Protein AF-X1N148-F1 (afdb_monomer)

Nearest PDB structures (foldseek):
  6jzb-assembly1_A  TM=9.300E-01  e=2.501E-12  Streptococcus pneumoniae
  4j80-assembly2_D  TM=9.176E-01  e=1.319E-10  Thermus thermophilus HB8
  3i38-assembly7_G  TM=8.680E-01  e=5.390E-10  Klebsiella pneumoniae subsp. pneumoniae MGH 78578
  3lz8-assembly1_A  TM=8.335E-01  e=1.022E-09  Klebsiella pneumoniae subsp. pneumoniae MGH 78578
  2q2g-assembly1_B  TM=7.632E-01  e=6.532E-08  Cryptosporidium parvum Iowa II

Sequence (122 aa):
TPHELFTRDNDNILYKLPINFAQAALGAEVEVPTLDGKTKLKLPAGSQTGTVIQLKGKGIPHLHRSGRGDQLVTLFVVTPEALTEKQRQLLQELANSLGPANAPSPKKWKGLLDRFRNVYGA

Radius of gyration: 17.46 Å; Cα contacts (8 Å, |Δi|>4): 178; chains: 1; bounding box: 46×30×48 Å

Solvent-accessible surface area (backbone atoms only — not comparable to full-atom values): 7254 Å² total; per-residue (Å²): 130,90,50,97,72,47,45,81,52,90,41,27,30,39,34,76,44,79,39,45,62,65,42,25,52,68,23,42,79,44,82,42,84,48,89,92,46,74,46,83,44,80,45,57,59,64,49,52,67,71,42,71,46,79,41,81,6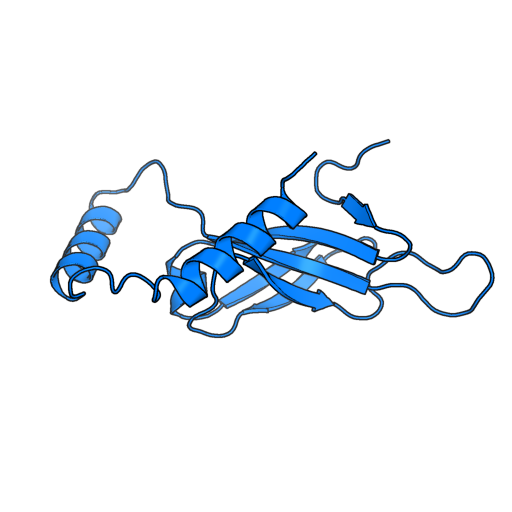3,46,27,38,70,46,94,89,51,89,64,42,28,31,23,39,36,29,34,36,69,51,79,77,93,73,73,54,73,71,56,47,53,54,52,49,54,48,54,71,71,46,73,80,82,78,71,65,54,73,70,58,42,50,63,48,52,56,51,50,46,70,76,71,53,131

Mean predicted aligned error: 7.48 Å

Foldseek 3Di:
DDDPAWDDDPLEIEGEDEDEPCCQACWDWDWDAAPVGIDIDTHDHNHDAQDWDKAAQRGHADPPDDGTGIYIYGYHYDDDPDDDPVRVVVVVVVVVVDDPPPPDPPVVVVVVVVSVCVVPPD

pLDDT: mean 87.69, std 13.31, range [44.16, 98.06]

InterPro domains:
  IPR002939 Chaperone DnaJ, C-terminal [PF01556] (2-80)
  IPR008971 HSP40/DnaJ peptide-binding [SSF49493] (6-91)

Secondary structure (DSSP, 8-state):
---SSEEEETTEEEEEEEE-HHHHHH-EEEEEEETTEEEEEEEPTTPPTT-EEEETT-SPBPSSSSSB--EEEEEEEPPPS---HHHHHHHHHHHHHS-S--PPPHHHHHHHHHHHHHHH--

Organism: NCBI:txid412755

Structure (mmCIF, N/CA/C/O backbone):
data_AF-X1N148-F1
#
_entry.id   AF-X1N148-F1
#
loop_
_atom_site.group_PDB
_atom_site.id
_atom_site.type_symbol
_atom_site.label_atom_id
_atom_site.label_alt_id
_atom_site.label_comp_id
_atom_site.label_asym_id
_atom_site.label_entity_id
_atom_site.label_seq_id
_atom_site.pdbx_PDB_ins_code
_atom_site.Cartn_x
_atom_site.Cartn_y
_atom_site.Cartn_z
_atom_site.occupancy
_atom_site.B_iso_or_equiv
_atom_site.auth_seq_id
_atom_site.auth_comp_id
_atom_site.auth_asym_id
_atom_site.auth_atom_id
_atom_site.pdbx_PDB_model_num
ATOM 1 N N . THR A 1 1 ? 24.008 -10.515 -2.578 1.00 49.25 1 THR A N 1
ATOM 2 C CA . THR A 1 1 ? 23.496 -10.613 -1.195 1.00 49.25 1 THR A CA 1
ATOM 3 C C . THR A 1 1 ? 22.000 -10.363 -1.212 1.00 49.25 1 THR A C 1
ATOM 5 O O . THR A 1 1 ? 21.568 -9.550 -2.026 1.00 49.25 1 THR A O 1
ATOM 8 N N . PRO A 1 2 ? 21.197 -11.085 -0.412 1.00 59.88 2 PRO A N 1
ATOM 9 C CA . PRO A 1 2 ? 19.769 -10.801 -0.274 1.00 59.88 2 PRO A CA 1
ATOM 10 C C . PRO A 1 2 ? 19.580 -9.355 0.195 1.00 59.88 2 PRO A C 1
ATOM 12 O O . PRO A 1 2 ? 20.305 -8.905 1.079 1.00 59.88 2 PRO A O 1
ATOM 15 N N . HIS A 1 3 ? 18.655 -8.624 -0.420 1.00 72.31 3 HIS A N 1
ATOM 16 C CA . HIS A 1 3 ? 18.309 -7.272 0.008 1.00 72.31 3 HIS A CA 1
ATOM 17 C C . HIS A 1 3 ? 17.123 -7.352 0.974 1.00 72.31 3 HIS A C 1
ATOM 19 O O . HIS A 1 3 ? 16.147 -8.033 0.675 1.00 72.31 3 HIS A O 1
ATOM 25 N N . GLU A 1 4 ? 17.173 -6.644 2.104 1.00 79.44 4 GLU A N 1
ATOM 26 C CA . GLU A 1 4 ? 16.148 -6.747 3.161 1.00 79.44 4 GLU A CA 1
ATOM 27 C C . GLU A 1 4 ? 14.739 -6.364 2.681 1.00 79.44 4 GLU A C 1
ATOM 29 O O . GLU A 1 4 ? 13.746 -6.934 3.122 1.00 79.44 4 GLU A O 1
ATOM 34 N N . LEU A 1 5 ? 14.653 -5.415 1.745 1.00 83.19 5 LEU A N 1
ATOM 35 C CA . LEU A 1 5 ? 13.377 -4.904 1.230 1.00 83.19 5 LEU A CA 1
ATOM 36 C C . LEU A 1 5 ? 12.927 -5.532 -0.095 1.00 83.19 5 LEU A C 1
ATOM 38 O O . LEU A 1 5 ? 11.745 -5.462 -0.419 1.00 83.19 5 LEU A O 1
ATOM 42 N N . PHE A 1 6 ? 13.842 -6.094 -0.889 1.00 90.75 6 PHE A N 1
ATOM 43 C CA . PHE A 1 6 ? 13.575 -6.419 -2.293 1.00 90.75 6 PHE A CA 1
ATOM 44 C C . PHE A 1 6 ? 13.909 -7.870 -2.599 1.00 90.75 6 PHE A C 1
ATOM 46 O O . PHE A 1 6 ? 15.002 -8.346 -2.296 1.00 90.75 6 PHE A O 1
ATOM 53 N N . THR A 1 7 ? 13.000 -8.545 -3.294 1.00 92.38 7 THR A N 1
ATOM 54 C CA . THR A 1 7 ? 13.262 -9.864 -3.875 1.00 92.38 7 THR A CA 1
ATOM 55 C C . THR A 1 7 ? 13.370 -9.721 -5.384 1.00 92.38 7 THR A C 1
ATOM 57 O O . THR A 1 7 ? 12.491 -9.144 -6.016 1.00 92.38 7 THR A O 1
ATOM 60 N N . ARG A 1 8 ? 14.453 -10.222 -5.977 1.00 92.38 8 ARG A N 1
ATOM 61 C CA . ARG A 1 8 ? 14.604 -10.253 -7.434 1.00 92.38 8 ARG A CA 1
ATOM 62 C C . ARG A 1 8 ? 13.845 -11.450 -8.003 1.00 92.38 8 ARG A C 1
ATOM 64 O O . ARG A 1 8 ? 14.070 -12.568 -7.552 1.00 92.38 8 ARG A O 1
ATOM 71 N N . ASP A 1 9 ? 13.033 -11.210 -9.024 1.00 91.62 9 ASP A N 1
ATOM 72 C CA . ASP A 1 9 ? 12.415 -12.238 -9.863 1.00 91.62 9 ASP A CA 1
ATOM 73 C C . ASP A 1 9 ? 12.723 -11.920 -11.331 1.00 91.62 9 ASP A C 1
ATOM 75 O O . ASP A 1 9 ? 12.132 -11.019 -11.922 1.00 91.62 9 ASP A O 1
ATOM 79 N N . ASN A 1 10 ? 13.691 -12.633 -11.912 1.00 91.69 10 ASN A N 1
ATOM 80 C CA . ASN A 1 10 ? 14.237 -12.342 -13.240 1.00 91.69 10 ASN A CA 1
ATOM 81 C C . ASN A 1 10 ? 14.700 -10.877 -13.358 1.00 91.69 10 ASN A C 1
ATOM 83 O O . ASN A 1 10 ? 15.631 -10.468 -12.658 1.00 91.69 10 ASN A O 1
ATOM 87 N N . ASP A 1 11 ? 14.065 -10.090 -14.224 1.00 93.38 11 ASP A N 1
ATOM 88 C CA . ASP A 1 11 ? 14.335 -8.659 -14.388 1.00 93.38 11 ASP A CA 1
ATOM 89 C C . ASP A 1 11 ? 13.392 -7.785 -13.544 1.00 93.38 11 ASP A C 1
ATOM 91 O O . ASP A 1 11 ? 13.561 -6.567 -13.473 1.00 93.38 11 ASP A O 1
ATOM 95 N N . ASN A 1 12 ? 12.428 -8.396 -12.853 1.00 94.88 12 ASN A N 1
ATOM 96 C CA . ASN A 1 12 ? 11.504 -7.717 -11.961 1.00 94.88 12 ASN A CA 1
ATOM 97 C C . ASN A 1 12 ? 12.025 -7.663 -10.519 1.00 94.88 12 ASN A C 1
ATOM 99 O O . ASN A 1 12 ? 12.816 -8.492 -10.061 1.00 94.88 12 ASN A O 1
ATOM 103 N N . ILE A 1 13 ? 11.522 -6.678 -9.781 1.00 95.19 13 ILE A N 1
ATOM 104 C CA . ILE A 1 13 ? 11.731 -6.521 -8.343 1.00 95.19 13 ILE A CA 1
ATOM 105 C C . ILE A 1 13 ? 10.397 -6.670 -7.629 1.00 95.19 13 ILE A C 1
ATOM 107 O O . ILE A 1 13 ? 9.445 -5.958 -7.919 1.00 95.19 13 ILE A O 1
ATOM 111 N N . LEU A 1 14 ? 10.328 -7.564 -6.656 1.00 95.62 14 LEU A N 1
ATOM 112 C CA . LEU A 1 14 ? 9.177 -7.731 -5.786 1.00 95.62 14 LEU A CA 1
ATOM 113 C C . LEU A 1 14 ? 9.398 -6.920 -4.510 1.00 95.62 14 LEU A C 1
ATOM 115 O O . LEU A 1 14 ? 10.459 -6.998 -3.884 1.00 95.62 14 LEU A O 1
ATOM 119 N N . TYR A 1 15 ? 8.382 -6.158 -4.119 1.00 95.38 15 TYR A N 1
ATOM 120 C CA . TYR A 1 15 ? 8.375 -5.366 -2.895 1.00 95.38 15 TYR A CA 1
ATOM 121 C C . TYR A 1 15 ? 7.053 -5.564 -2.153 1.00 95.38 15 TYR A C 1
ATOM 123 O O . TYR A 1 15 ? 5.981 -5.448 -2.748 1.00 95.38 15 TYR A O 1
ATOM 131 N N . LYS A 1 16 ? 7.114 -5.853 -0.851 1.00 95.25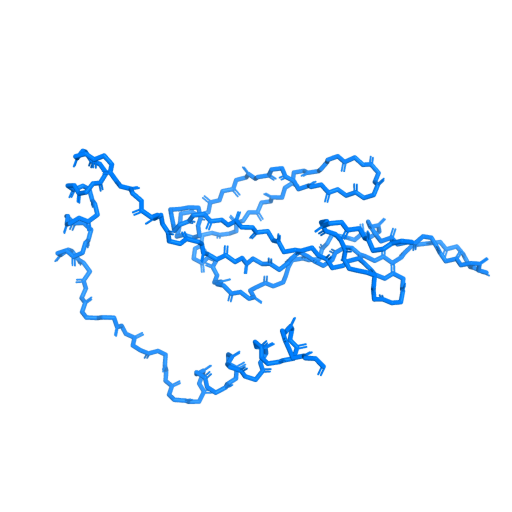 16 LYS A N 1
ATOM 132 C CA . LYS A 1 16 ? 5.929 -5.951 0.013 1.00 95.25 16 LYS A CA 1
ATOM 133 C C . LYS A 1 16 ? 5.734 -4.609 0.717 1.00 95.25 16 LYS A C 1
ATOM 135 O O . LYS A 1 16 ? 6.583 -4.205 1.505 1.00 95.25 16 LYS A O 1
ATOM 140 N N . LEU A 1 17 ? 4.631 -3.925 0.421 1.00 96.25 17 LEU A N 1
ATOM 141 C CA . LEU A 1 17 ? 4.299 -2.624 0.996 1.00 96.25 17 LEU A CA 1
ATOM 142 C C . LEU A 1 17 ? 3.316 -2.805 2.164 1.00 96.25 17 LEU A C 1
ATOM 144 O O . LEU A 1 17 ? 2.140 -3.099 1.915 1.00 96.25 17 LEU A O 1
ATOM 148 N N . PRO A 1 18 ? 3.762 -2.632 3.423 1.00 95.81 18 PRO A N 1
ATOM 149 C CA . PRO A 1 18 ? 2.858 -2.618 4.561 1.00 95.81 18 PRO A CA 1
ATOM 150 C C . PRO A 1 18 ? 2.004 -1.346 4.537 1.00 95.81 18 PRO A C 1
ATOM 152 O O . PRO A 1 18 ? 2.524 -0.238 4.412 1.00 95.81 18 PRO A O 1
ATOM 155 N N . ILE A 1 19 ? 0.691 -1.507 4.675 1.00 96.81 19 ILE A N 1
ATOM 156 C CA . ILE A 1 19 ? -0.274 -0.408 4.778 1.00 96.81 19 ILE A CA 1
ATOM 157 C C . ILE A 1 19 ? -1.195 -0.642 5.971 1.00 96.81 19 ILE A C 1
ATOM 159 O O . ILE A 1 19 ? -1.460 -1.782 6.350 1.00 96.81 19 ILE A O 1
ATOM 163 N N . ASN A 1 20 ? -1.704 0.426 6.577 1.00 96.38 20 ASN 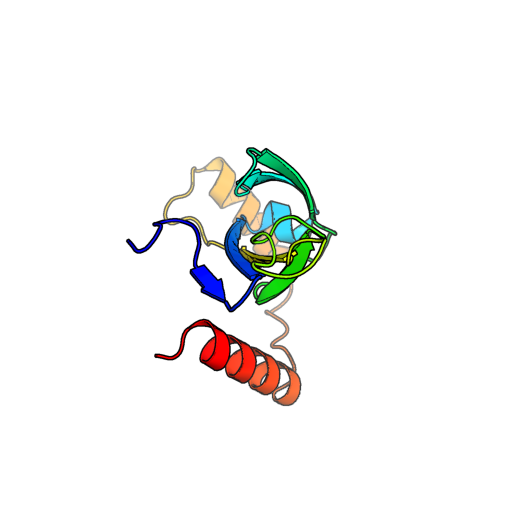A N 1
ATOM 164 C CA . ASN A 1 20 ? -2.713 0.295 7.626 1.00 96.38 20 ASN A CA 1
ATOM 165 C C . ASN A 1 20 ? -4.127 0.160 7.028 1.00 96.38 20 ASN A C 1
ATOM 167 O O . ASN A 1 20 ? -4.364 0.450 5.852 1.00 96.38 20 ASN A O 1
ATOM 171 N N . PHE A 1 21 ? -5.083 -0.274 7.854 1.00 95.12 21 PHE A N 1
ATOM 172 C CA . PHE A 1 21 ? -6.468 -0.481 7.422 1.00 95.12 21 PHE A CA 1
ATOM 173 C C . PHE A 1 21 ? -7.122 0.792 6.862 1.00 95.12 21 PHE A C 1
ATOM 175 O O . PHE A 1 21 ? -7.845 0.719 5.872 1.00 95.12 21 PHE A O 1
ATOM 182 N N . ALA A 1 22 ? -6.835 1.963 7.439 1.00 95.88 22 ALA A N 1
ATOM 183 C CA . ALA A 1 22 ? -7.402 3.223 6.967 1.00 95.88 22 ALA A CA 1
ATOM 184 C C . ALA A 1 22 ? -6.909 3.578 5.554 1.00 95.88 22 ALA A C 1
ATOM 186 O O . ALA A 1 22 ? -7.717 3.947 4.708 1.00 95.88 22 ALA A O 1
ATOM 187 N N . GLN A 1 23 ? -5.617 3.394 5.266 1.00 97.12 23 GLN A N 1
ATOM 188 C CA . GLN A 1 23 ? -5.051 3.582 3.924 1.00 97.12 23 GLN A CA 1
ATOM 189 C C . GLN A 1 23 ? -5.673 2.620 2.908 1.00 97.12 23 GLN A C 1
ATOM 191 O O . GLN A 1 23 ? -5.975 3.016 1.785 1.00 97.12 23 GLN A O 1
ATOM 196 N N . ALA A 1 24 ? -5.884 1.361 3.297 1.00 96.25 24 ALA A N 1
ATOM 197 C CA . ALA A 1 24 ? -6.518 0.367 2.439 1.00 96.25 24 ALA A CA 1
ATOM 198 C C . ALA A 1 24 ? -7.988 0.717 2.142 1.00 96.25 24 ALA A C 1
ATOM 200 O O . ALA A 1 24 ? -8.424 0.661 0.993 1.00 96.25 24 ALA A O 1
ATOM 201 N N . ALA A 1 25 ? -8.745 1.114 3.168 1.00 95.69 25 ALA A N 1
ATOM 202 C CA . ALA A 1 25 ? -10.167 1.421 3.059 1.00 95.69 25 ALA A CA 1
ATOM 203 C C . ALA A 1 25 ? -10.430 2.739 2.315 1.00 95.69 25 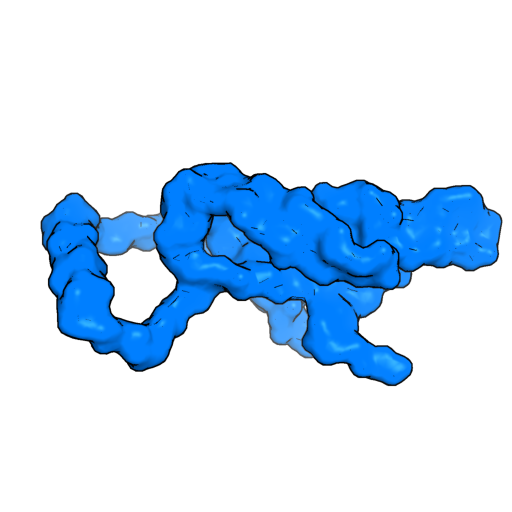ALA A C 1
ATOM 205 O O . ALA A 1 25 ? -11.256 2.771 1.406 1.00 95.69 25 ALA A O 1
ATOM 206 N N . LEU A 1 26 ? -9.710 3.806 2.667 1.00 96.88 26 LEU A N 1
ATOM 207 C CA . LEU A 1 26 ? -9.956 5.168 2.181 1.00 96.88 26 LEU A CA 1
ATOM 208 C C . LEU A 1 26 ? -9.126 5.533 0.942 1.00 96.88 26 LEU A C 1
ATOM 210 O O . LEU A 1 26 ? -9.408 6.533 0.286 1.00 96.88 26 LEU A O 1
ATOM 214 N N . GLY A 1 27 ? -8.119 4.725 0.610 1.00 97.12 27 GLY A N 1
ATOM 215 C CA . GLY A 1 27 ? -7.084 5.097 -0.345 1.00 97.12 27 GLY A CA 1
ATOM 216 C C . GLY A 1 27 ? -6.033 6.000 0.301 1.00 97.12 27 GLY A C 1
ATOM 217 O O . GLY A 1 27 ? -6.227 6.569 1.377 1.00 97.12 27 GLY A O 1
ATOM 218 N N . ALA A 1 28 ? -4.876 6.102 -0.344 1.00 97.44 28 ALA A N 1
ATOM 219 C CA . ALA A 1 28 ? -3.760 6.901 0.149 1.00 97.44 28 ALA A CA 1
ATOM 220 C C . ALA A 1 28 ? -2.764 7.208 -0.970 1.00 97.44 28 ALA A C 1
ATOM 222 O O . ALA A 1 28 ? -2.714 6.516 -1.983 1.00 97.44 28 ALA A O 1
ATOM 223 N N . GLU A 1 29 ? -1.918 8.209 -0.759 1.00 97.62 29 GLU A N 1
ATOM 224 C CA . GLU A 1 29 ? -0.692 8.393 -1.532 1.00 97.62 29 GLU A CA 1
ATOM 225 C C . GLU A 1 29 ? 0.494 8.111 -0.609 1.00 97.62 29 GLU A C 1
ATOM 227 O O . GLU A 1 29 ? 0.607 8.705 0.463 1.00 97.62 29 GLU A O 1
ATOM 232 N N . VAL A 1 30 ? 1.339 7.154 -0.990 1.00 96.31 30 VAL A N 1
ATOM 233 C CA . VAL A 1 30 ? 2.451 6.661 -0.165 1.00 96.31 30 VAL A CA 1
ATOM 234 C C . VAL A 1 30 ? 3.751 6.666 -0.957 1.00 96.31 30 VAL A C 1
ATOM 236 O O . VAL A 1 30 ? 3.747 6.502 -2.176 1.00 96.31 30 VAL A O 1
ATOM 239 N N . GLU A 1 31 ? 4.878 6.854 -0.276 1.00 96.44 31 GLU A N 1
ATOM 240 C CA . GLU A 1 31 ? 6.194 6.713 -0.898 1.00 96.44 31 GLU A CA 1
ATOM 241 C C . GLU A 1 31 ? 6.651 5.256 -0.873 1.00 96.44 31 GLU A C 1
ATOM 243 O O . GLU A 1 31 ? 6.614 4.595 0.163 1.00 96.44 31 GLU A O 1
ATOM 248 N N . VAL A 1 32 ? 7.124 4.774 -2.019 1.00 96.00 32 VAL A N 1
ATOM 249 C CA . VAL A 1 32 ? 7.621 3.413 -2.206 1.00 96.00 32 VAL A CA 1
ATOM 250 C C . VAL A 1 32 ? 9.099 3.466 -2.591 1.00 96.00 32 VAL A C 1
ATOM 252 O O . VAL A 1 32 ? 9.459 4.213 -3.509 1.00 96.00 32 VAL A O 1
ATOM 255 N N . PRO A 1 33 ? 9.975 2.699 -1.916 1.00 95.62 33 PRO A N 1
ATOM 256 C CA . PRO A 1 33 ? 11.370 2.588 -2.310 1.00 95.62 33 PRO A CA 1
ATOM 257 C C . PRO A 1 33 ? 11.486 1.786 -3.610 1.00 95.62 33 PRO A C 1
ATOM 259 O O . PRO A 1 33 ? 10.798 0.788 -3.811 1.00 95.62 33 PRO A O 1
ATOM 262 N N . THR A 1 34 ? 12.389 2.212 -4.478 1.00 94.62 34 THR A N 1
ATOM 263 C CA . THR A 1 34 ? 12.761 1.569 -5.742 1.00 94.62 34 THR A CA 1
ATOM 264 C C . THR A 1 34 ? 14.283 1.481 -5.821 1.00 94.62 34 THR A C 1
ATOM 266 O O . THR A 1 34 ? 14.984 2.102 -5.018 1.00 94.62 34 THR A O 1
ATOM 269 N N . LEU A 1 35 ? 14.815 0.757 -6.808 1.00 91.94 35 LEU A N 1
ATOM 270 C CA . LEU A 1 35 ? 16.266 0.693 -7.025 1.00 91.94 35 LEU A CA 1
ATOM 271 C C . LEU A 1 35 ? 16.894 2.059 -7.357 1.00 91.94 35 LEU A C 1
ATOM 273 O O . LEU A 1 35 ? 18.074 2.260 -7.095 1.00 91.94 35 LEU A O 1
ATOM 277 N N . ASP A 1 36 ? 16.110 2.995 -7.900 1.00 90.00 36 ASP A N 1
ATOM 278 C CA . ASP A 1 36 ? 16.587 4.315 -8.331 1.00 90.00 36 ASP A CA 1
ATOM 279 C C . ASP A 1 36 ? 16.220 5.439 -7.330 1.00 90.00 36 ASP A C 1
ATOM 281 O O . ASP A 1 36 ? 16.280 6.619 -7.670 1.00 90.00 36 ASP A O 1
ATOM 285 N N . GLY A 1 37 ? 15.776 5.099 -6.113 1.00 92.88 37 GLY A N 1
ATOM 286 C CA . GLY A 1 37 ? 15.293 6.057 -5.107 1.00 92.88 37 GLY A CA 1
ATOM 287 C C . GLY A 1 37 ? 13.821 5.848 -4.756 1.00 92.88 37 GLY A C 1
ATOM 288 O O . GLY A 1 37 ? 13.312 4.737 -4.846 1.00 92.88 37 GLY A O 1
ATOM 289 N N . LYS A 1 38 ? 13.105 6.893 -4.335 1.00 95.44 38 LYS A N 1
ATOM 290 C CA . LYS A 1 38 ? 11.689 6.788 -3.938 1.00 95.44 38 LYS A CA 1
ATOM 291 C C . LYS A 1 38 ? 10.750 7.255 -5.044 1.00 95.44 38 LYS A C 1
ATOM 293 O O . LYS A 1 38 ? 11.078 8.153 -5.814 1.00 95.44 38 LYS A O 1
ATOM 298 N N . THR A 1 39 ? 9.554 6.679 -5.098 1.00 95.81 39 THR A N 1
ATOM 299 C CA . THR A 1 39 ? 8.478 7.145 -5.978 1.00 95.81 39 THR A CA 1
ATOM 300 C C . THR A 1 39 ? 7.144 7.175 -5.245 1.00 95.81 39 THR A C 1
ATOM 30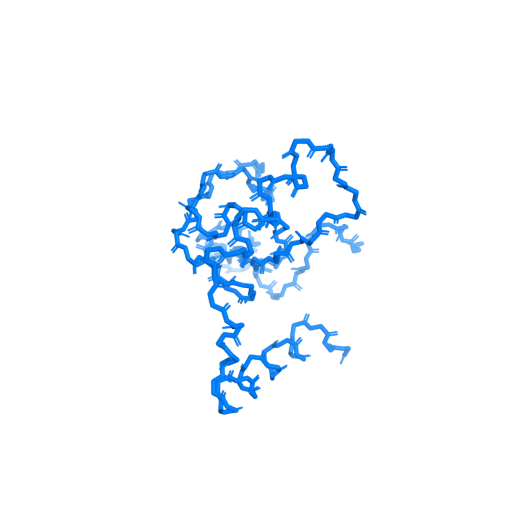2 O O . THR A 1 39 ? 6.949 6.440 -4.278 1.00 95.81 39 THR A O 1
ATOM 305 N N . LYS A 1 40 ? 6.222 8.030 -5.688 1.00 96.81 40 LYS A N 1
ATOM 306 C CA . LYS A 1 40 ? 4.880 8.107 -5.109 1.00 96.81 40 LYS A CA 1
ATOM 307 C C . LYS A 1 40 ? 3.973 7.062 -5.748 1.00 96.81 40 LYS A C 1
ATOM 309 O O . LYS A 1 40 ? 3.919 6.943 -6.971 1.00 96.81 40 LYS A O 1
ATOM 314 N N . LEU A 1 41 ? 3.236 6.338 -4.916 1.00 96.75 41 LEU A N 1
ATOM 315 C CA . LEU A 1 41 ? 2.250 5.346 -5.313 1.00 96.75 41 LEU A CA 1
ATOM 316 C C . LEU A 1 41 ? 0.875 5.754 -4.791 1.00 96.75 41 LEU A C 1
ATOM 318 O O . LEU A 1 41 ? 0.692 5.975 -3.594 1.00 96.75 41 LEU A O 1
ATOM 322 N N . LYS A 1 42 ? -0.101 5.823 -5.697 1.00 97.31 42 LYS A N 1
ATOM 323 C CA . LYS A 1 42 ? -1.503 6.065 -5.351 1.00 97.31 42 LYS A CA 1
ATOM 324 C C . LYS A 1 42 ? -2.214 4.736 -5.129 1.00 97.31 42 LYS A C 1
ATOM 326 O O . LYS A 1 42 ? -2.256 3.896 -6.026 1.00 97.31 42 LYS A O 1
ATOM 331 N N . LEU A 1 43 ? -2.777 4.571 -3.940 1.00 96.75 43 LEU A N 1
ATOM 332 C CA . LEU A 1 43 ? -3.588 3.431 -3.545 1.00 96.75 43 LEU A CA 1
ATOM 333 C C . LEU A 1 43 ? -5.067 3.780 -3.747 1.00 96.75 43 LEU A C 1
ATOM 335 O O . LEU A 1 43 ? -5.534 4.766 -3.166 1.00 96.75 43 LEU A O 1
ATOM 339 N N . PRO A 1 44 ? -5.818 3.006 -4.547 1.00 95.62 44 PRO A N 1
ATOM 340 C CA . PRO A 1 44 ? -7.255 3.200 -4.666 1.00 95.62 44 PRO A CA 1
ATOM 341 C C . PRO A 1 44 ? -7.962 2.857 -3.348 1.00 95.62 44 PRO A C 1
ATOM 343 O O . PRO A 1 44 ? -7.516 1.983 -2.598 1.00 95.62 44 PRO A O 1
ATOM 346 N N . ALA A 1 45 ? -9.088 3.518 -3.081 1.00 96.44 45 ALA A N 1
ATOM 347 C CA . ALA A 1 45 ? -9.963 3.153 -1.971 1.00 96.44 45 ALA A CA 1
ATOM 348 C C . ALA A 1 45 ? -10.474 1.711 -2.126 1.00 96.44 45 ALA A C 1
ATOM 350 O O . ALA A 1 45 ? -10.714 1.238 -3.239 1.00 96.44 45 ALA A O 1
ATOM 351 N N . GLY A 1 46 ? -10.621 1.001 -1.007 1.00 94.50 46 GLY A N 1
ATOM 352 C CA . GLY A 1 46 ? -10.992 -0.416 -0.997 1.00 94.50 46 GLY A CA 1
ATOM 353 C C . GLY A 1 46 ? -9.883 -1.375 -1.457 1.00 94.50 46 GLY A C 1
ATOM 354 O O . GLY A 1 46 ? -10.182 -2.509 -1.841 1.00 94.50 46 GLY A O 1
ATOM 355 N N . SER A 1 47 ? -8.615 -0.953 -1.413 1.00 94.38 47 SER A N 1
ATOM 356 C CA . SER A 1 47 ? -7.459 -1.800 -1.730 1.00 94.38 47 SER A CA 1
ATOM 357 C C . SER A 1 47 ? -7.412 -3.041 -0.835 1.00 94.38 47 SER A C 1
ATO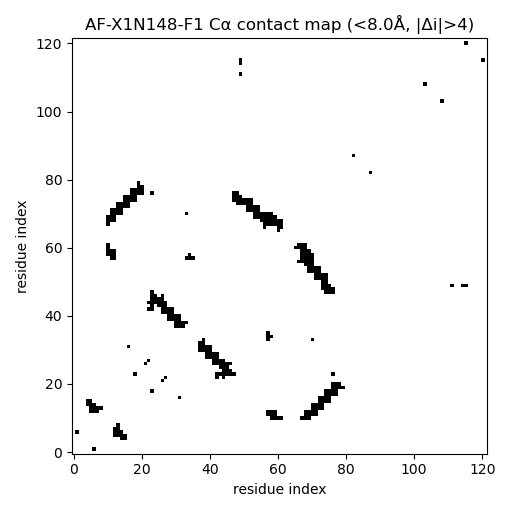M 359 O O . SER A 1 47 ? -7.510 -2.949 0.386 1.00 94.38 47 SER A O 1
ATOM 361 N N . GLN A 1 48 ? -7.237 -4.216 -1.440 1.00 93.12 48 GLN A N 1
ATOM 362 C CA . GLN A 1 48 ? -7.196 -5.491 -0.719 1.00 93.12 48 GLN A CA 1
ATOM 363 C C . GLN A 1 48 ? -5.756 -5.958 -0.488 1.00 93.12 48 GLN A C 1
ATOM 365 O O . GLN A 1 48 ? -4.867 -5.692 -1.302 1.00 93.12 48 GLN A O 1
ATOM 370 N N . THR A 1 49 ? -5.531 -6.717 0.585 1.00 93.31 49 THR A N 1
ATOM 371 C CA . THR A 1 49 ? -4.252 -7.412 0.794 1.00 93.31 49 THR A CA 1
ATOM 372 C C . THR A 1 49 ? -3.962 -8.379 -0.363 1.00 93.31 49 THR A C 1
ATOM 374 O O . THR A 1 49 ? -4.877 -8.990 -0.921 1.00 93.31 49 THR A O 1
ATOM 377 N N . GLY A 1 50 ? -2.698 -8.483 -0.770 1.00 91.81 50 GLY A N 1
ATOM 378 C CA . GLY A 1 50 ? -2.278 -9.265 -1.935 1.00 91.81 50 GLY A CA 1
ATOM 379 C C . GLY A 1 50 ? -2.543 -8.597 -3.290 1.00 91.81 50 GLY A C 1
ATOM 380 O O . GLY A 1 50 ? -2.206 -9.175 -4.323 1.00 91.81 50 GLY A O 1
ATOM 381 N N . THR A 1 51 ? -3.118 -7.389 -3.323 1.00 93.50 51 THR A N 1
ATOM 382 C CA . THR A 1 51 ? -3.179 -6.590 -4.558 1.00 93.50 51 THR A CA 1
ATOM 383 C C . THR A 1 51 ? -1.760 -6.268 -5.017 1.00 93.50 51 THR A C 1
ATOM 385 O O . THR A 1 51 ? -0.943 -5.813 -4.216 1.00 93.50 51 THR A O 1
ATOM 388 N N . VAL A 1 52 ? -1.479 -6.487 -6.303 1.00 95.75 52 VAL A N 1
ATOM 389 C CA . VAL A 1 52 ? -0.186 -6.178 -6.921 1.00 95.75 52 VAL A CA 1
ATOM 390 C C . VAL A 1 52 ? -0.332 -4.934 -7.784 1.00 95.75 52 VAL A C 1
ATOM 392 O O . VAL A 1 52 ? -1.178 -4.890 -8.676 1.00 95.75 52 VAL A O 1
ATOM 395 N N . ILE A 1 53 ? 0.504 -3.932 -7.526 1.00 96.12 53 ILE A N 1
ATOM 396 C CA . ILE A 1 53 ? 0.604 -2.716 -8.329 1.00 96.12 53 ILE A CA 1
ATOM 397 C C . ILE A 1 53 ? 1.955 -2.713 -9.041 1.00 96.12 53 ILE A C 1
ATOM 399 O O . ILE A 1 53 ? 3.005 -2.848 -8.416 1.00 96.12 53 ILE A O 1
ATOM 403 N N . GLN A 1 54 ? 1.922 -2.569 -10.363 1.00 97.00 54 GLN A N 1
ATOM 404 C CA . GLN A 1 54 ? 3.107 -2.584 -11.215 1.00 97.00 54 GLN A CA 1
ATOM 405 C C . GLN A 1 54 ? 3.653 -1.166 -11.405 1.00 97.00 54 GLN A C 1
ATOM 407 O O . GLN A 1 54 ? 2.976 -0.292 -11.949 1.00 97.00 54 GLN A O 1
ATOM 412 N N . LEU A 1 55 ? 4.905 -0.953 -11.007 1.00 96.44 55 LEU A N 1
ATOM 413 C CA . LEU A 1 55 ? 5.681 0.242 -11.317 1.00 96.44 55 LEU A CA 1
ATOM 414 C C . LEU A 1 55 ? 6.559 -0.049 -12.538 1.00 96.44 55 LEU A C 1
ATOM 416 O O . LEU A 1 55 ? 7.596 -0.713 -12.437 1.00 96.44 55 LEU A O 1
ATOM 420 N N . LYS A 1 56 ? 6.113 0.430 -13.703 1.00 95.81 56 LYS A N 1
ATOM 421 C CA . LYS A 1 56 ? 6.760 0.138 -14.986 1.00 95.81 56 LYS A CA 1
ATOM 422 C C . LYS A 1 56 ? 8.186 0.692 -15.056 1.00 95.81 56 LYS A C 1
ATOM 424 O O . LYS A 1 56 ? 8.415 1.849 -14.705 1.00 95.81 56 LYS A O 1
ATOM 429 N N . GLY A 1 57 ? 9.128 -0.120 -15.530 1.00 95.00 57 GLY A N 1
ATOM 430 C CA . GLY A 1 57 ? 10.531 0.249 -15.738 1.00 95.00 57 GLY A CA 1
ATOM 431 C C . GLY A 1 57 ? 11.336 0.475 -14.454 1.00 95.00 57 GLY A C 1
ATOM 432 O O . GLY A 1 57 ? 12.424 1.047 -14.512 1.00 95.00 57 GLY A O 1
ATOM 433 N N . LYS A 1 58 ? 10.802 0.069 -13.294 1.00 95.50 58 LYS A N 1
ATOM 434 C CA . LYS A 1 58 ? 11.456 0.193 -11.978 1.00 95.50 58 LYS A CA 1
ATOM 435 C C . LYS A 1 58 ? 12.155 -1.084 -11.505 1.00 95.50 58 LYS A C 1
ATOM 437 O O . LYS A 1 58 ? 12.619 -1.143 -10.370 1.00 95.50 58 LYS A O 1
ATOM 442 N N . GLY A 1 59 ? 12.257 -2.085 -12.374 1.00 93.31 59 GLY A N 1
ATOM 443 C CA . GLY A 1 59 ? 13.032 -3.299 -12.154 1.00 93.31 59 GLY A CA 1
ATOM 444 C C . GLY A 1 59 ? 14.491 -3.164 -12.594 1.00 93.31 59 GLY A C 1
ATOM 445 O O . GLY A 1 59 ? 15.073 -2.074 -12.644 1.00 93.31 59 GLY A O 1
ATOM 446 N N . ILE A 1 60 ? 15.107 -4.296 -12.907 1.00 93.69 60 ILE A N 1
ATOM 447 C CA . ILE A 1 60 ? 16.531 -4.415 -13.225 1.00 93.69 60 ILE A CA 1
ATOM 448 C C . ILE A 1 60 ? 16.758 -4.168 -14.725 1.00 93.69 60 ILE A C 1
ATOM 450 O O . ILE A 1 60 ? 15.945 -4.607 -15.541 1.00 93.69 60 ILE A O 1
ATOM 454 N N . PRO A 1 61 ? 17.843 -3.471 -15.116 1.00 93.25 61 PRO A N 1
ATOM 455 C CA . PRO A 1 61 ? 18.244 -3.371 -16.517 1.00 93.25 61 PRO A CA 1
ATOM 456 C C . PRO A 1 61 ? 18.514 -4.724 -17.170 1.00 93.25 61 PRO A C 1
ATOM 458 O O . PRO A 1 61 ? 19.181 -5.581 -16.590 1.00 93.25 61 PRO A O 1
ATOM 461 N N . HIS A 1 62 ? 18.036 -4.896 -18.403 1.00 91.31 62 HIS A N 1
ATOM 462 C CA . HIS A 1 62 ? 18.313 -6.100 -19.179 1.00 91.31 62 HIS A CA 1
ATOM 463 C C . HIS A 1 62 ? 19.808 -6.178 -19.532 1.00 91.31 62 HIS A C 1
ATOM 465 O O . HIS A 1 62 ? 20.408 -5.192 -19.952 1.00 91.31 62 HIS A O 1
ATOM 471 N N . LEU A 1 63 ? 20.408 -7.367 -19.425 1.00 84.81 63 LEU A N 1
ATOM 472 C CA . LEU A 1 63 ? 21.852 -7.549 -19.642 1.00 84.81 63 LEU A CA 1
ATOM 473 C C . LEU A 1 63 ? 22.282 -7.370 -21.113 1.00 84.81 63 LEU A C 1
ATOM 475 O O . LEU A 1 63 ? 23.391 -6.920 -21.385 1.00 84.81 63 LEU A O 1
ATOM 479 N N . HIS A 1 64 ? 21.407 -7.715 -22.064 1.00 86.75 64 HIS A N 1
ATOM 480 C CA . HIS A 1 64 ? 21.727 -7.757 -23.502 1.00 86.75 64 HIS A CA 1
ATOM 481 C C . HIS A 1 64 ? 20.713 -7.030 -24.395 1.00 86.75 64 HIS A C 1
ATOM 483 O O . HIS A 1 64 ? 20.735 -7.186 -25.614 1.00 86.75 64 HIS A O 1
ATOM 489 N N . ARG A 1 65 ? 19.782 -6.265 -23.815 1.00 86.12 65 ARG A N 1
ATOM 490 C CA . ARG A 1 65 ? 18.752 -5.528 -24.564 1.00 86.12 65 ARG A CA 1
ATOM 491 C C . ARG A 1 65 ? 18.505 -4.166 -23.932 1.00 86.12 65 ARG A C 1
ATOM 493 O O . ARG A 1 65 ? 18.828 -3.950 -22.772 1.00 86.12 65 ARG A O 1
ATOM 500 N N . SER A 1 66 ? 17.898 -3.262 -24.696 1.00 89.19 66 SER A N 1
ATOM 501 C CA . SER A 1 66 ? 17.373 -2.017 -24.135 1.00 89.19 66 SER A CA 1
ATOM 502 C C . SER A 1 66 ? 16.204 -2.306 -23.182 1.00 89.19 66 SER A C 1
ATOM 504 O O . SER A 1 66 ? 15.495 -3.310 -23.322 1.00 89.19 66 SER A O 1
ATOM 506 N N . GLY A 1 67 ? 16.002 -1.415 -22.215 1.00 91.38 67 GLY A N 1
ATOM 507 C CA . GLY A 1 67 ? 14.916 -1.485 -21.243 1.00 91.38 67 GLY A CA 1
ATOM 508 C C . GLY A 1 67 ? 15.301 -2.098 -19.897 1.00 91.38 67 GLY A C 1
ATOM 509 O O . GLY A 1 67 ? 16.448 -2.462 -19.631 1.00 91.38 67 GLY A O 1
ATOM 510 N N . ARG A 1 68 ? 14.301 -2.156 -19.023 1.00 95.06 68 ARG A N 1
ATOM 511 C CA . ARG A 1 68 ? 14.380 -2.701 -17.668 1.00 95.06 68 ARG A CA 1
ATOM 512 C C . ARG A 1 68 ? 13.088 -3.467 -17.391 1.00 95.06 68 ARG A C 1
ATOM 514 O O . ARG A 1 68 ? 12.065 -3.143 -17.999 1.00 95.06 68 ARG A O 1
ATOM 521 N N . GLY A 1 69 ? 13.131 -4.416 -16.461 1.00 95.44 69 GLY A N 1
ATOM 522 C CA . GLY A 1 69 ? 11.914 -5.006 -15.906 1.00 95.44 69 GLY A CA 1
ATOM 523 C C . GLY A 1 69 ? 11.152 -4.025 -15.011 1.00 95.44 69 GLY A C 1
ATOM 524 O O . GLY A 1 69 ? 11.442 -2.823 -14.959 1.00 95.44 69 GLY A O 1
ATOM 525 N N . ASP A 1 70 ? 10.195 -4.545 -14.251 1.00 96.62 70 ASP A N 1
ATOM 526 C CA . ASP A 1 70 ? 9.272 -3.755 -13.440 1.00 96.62 70 ASP A CA 1
ATOM 527 C C . ASP A 1 70 ? 9.437 -4.008 -11.945 1.00 96.62 70 ASP A C 1
ATOM 529 O O . ASP A 1 70 ? 9.984 -5.022 -11.517 1.00 96.62 70 ASP A O 1
ATOM 533 N N . GLN A 1 71 ? 8.918 -3.094 -11.128 1.00 97.38 71 GLN A N 1
ATOM 534 C CA . GLN A 1 71 ? 8.750 -3.356 -9.705 1.00 97.38 71 GLN A CA 1
ATOM 535 C C . GLN A 1 7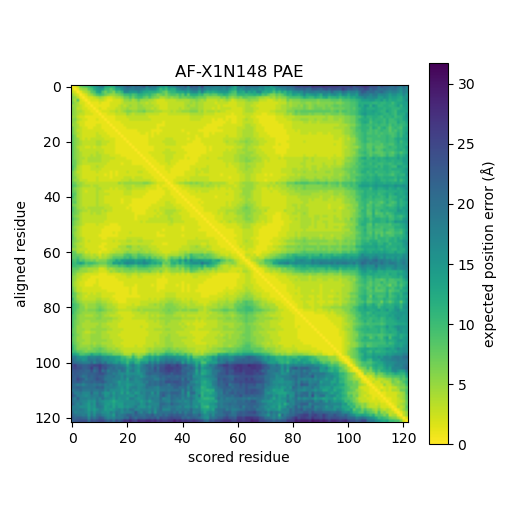1 ? 7.292 -3.716 -9.405 1.00 97.38 71 GLN A C 1
ATOM 537 O O . GLN A 1 71 ? 6.378 -2.943 -9.688 1.00 97.38 71 GLN A O 1
ATOM 542 N N . LEU A 1 72 ? 7.077 -4.891 -8.821 1.00 97.44 72 LEU A N 1
ATOM 543 C CA . LEU A 1 72 ? 5.780 -5.407 -8.406 1.00 97.44 72 LEU A CA 1
ATOM 544 C C . LEU A 1 72 ? 5.592 -5.151 -6.910 1.00 97.44 72 LEU A C 1
ATOM 546 O O . LEU A 1 72 ? 6.212 -5.793 -6.060 1.00 97.44 72 LEU A O 1
ATOM 550 N N . VAL A 1 73 ? 4.728 -4.190 -6.593 1.00 97.19 73 VAL A N 1
ATOM 551 C CA . VAL A 1 73 ? 4.406 -3.792 -5.224 1.00 97.19 73 VAL A CA 1
ATOM 552 C C . VAL A 1 73 ? 3.191 -4.576 -4.748 1.00 97.19 73 VAL A C 1
ATOM 554 O O . VAL A 1 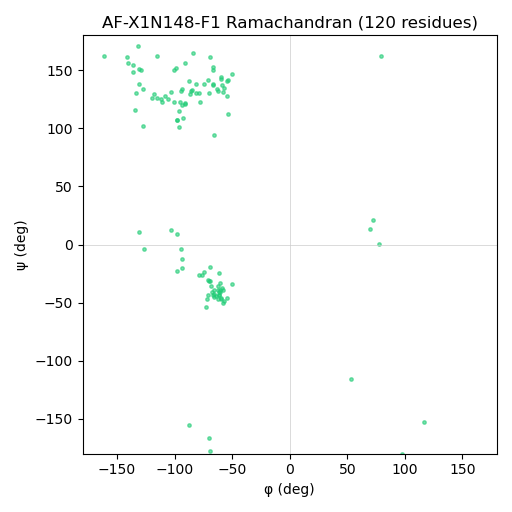73 ? 2.078 -4.337 -5.208 1.00 97.19 73 VAL A O 1
ATOM 557 N N . THR A 1 74 ? 3.394 -5.508 -3.823 1.00 96.56 74 THR A N 1
ATOM 558 C CA . THR A 1 74 ? 2.316 -6.285 -3.200 1.00 96.56 74 THR A CA 1
ATOM 559 C C . THR A 1 74 ? 1.875 -5.610 -1.910 1.00 96.56 74 THR A C 1
ATOM 561 O O . THR A 1 74 ? 2.677 -5.453 -0.989 1.00 96.56 74 THR A O 1
ATOM 564 N N . LEU A 1 75 ? 0.605 -5.216 -1.829 1.00 96.38 75 LEU A N 1
ATOM 565 C CA . LEU A 1 75 ? 0.044 -4.579 -0.638 1.00 96.38 75 LEU A CA 1
ATOM 566 C C . LEU A 1 75 ? -0.189 -5.600 0.476 1.00 96.38 75 LEU A C 1
ATOM 568 O O . LEU A 1 75 ? -0.731 -6.680 0.228 1.00 96.38 75 LEU A O 1
ATOM 572 N N . PHE A 1 76 ? 0.145 -5.229 1.709 1.00 95.06 76 PHE A N 1
ATOM 573 C CA . PHE A 1 76 ? -0.115 -6.044 2.889 1.00 95.06 76 PHE A CA 1
ATOM 574 C C . PHE A 1 76 ? -0.705 -5.189 4.012 1.00 95.06 76 PHE A C 1
ATOM 576 O O . PHE A 1 76 ? -0.053 -4.274 4.510 1.00 95.06 76 PHE A O 1
ATOM 583 N N . VAL A 1 77 ? -1.949 -5.474 4.405 1.00 95.31 77 VAL A N 1
ATOM 584 C CA . VAL A 1 77 ? -2.600 -4.745 5.502 1.00 95.31 77 VAL A CA 1
ATOM 585 C C . VAL A 1 77 ? -2.066 -5.253 6.838 1.00 95.31 77 VAL A C 1
ATOM 587 O O . VAL A 1 77 ? -2.173 -6.442 7.131 1.00 95.31 77 VAL A O 1
ATOM 590 N N . VAL A 1 78 ? -1.519 -4.351 7.649 1.00 94.62 78 VAL A N 1
ATOM 591 C CA . VAL A 1 78 ? -0.971 -4.657 8.975 1.00 94.62 78 VAL A CA 1
ATOM 592 C C . VAL A 1 78 ? -1.948 -4.204 10.055 1.00 94.62 78 VAL A C 1
ATOM 594 O O . VAL A 1 78 ? -2.432 -3.070 10.041 1.00 94.62 78 VAL A O 1
ATOM 597 N N . THR A 1 79 ? -2.227 -5.101 10.999 1.00 93.75 79 THR A N 1
ATOM 598 C CA . THR A 1 79 ? -3.034 -4.790 12.186 1.00 93.75 79 THR A CA 1
ATOM 599 C C . THR A 1 79 ? -2.116 -4.216 13.269 1.00 93.75 79 THR A C 1
ATOM 601 O O . THR A 1 79 ? -1.075 -4.817 13.527 1.00 93.75 79 THR A O 1
ATOM 604 N N . PRO A 1 80 ? -2.447 -3.068 13.886 1.00 91.69 80 PRO A N 1
ATOM 605 C CA . PRO A 1 80 ? -1.620 -2.488 14.942 1.00 91.69 80 PRO A CA 1
ATOM 606 C C . PRO A 1 80 ? -1.620 -3.371 16.198 1.00 91.69 80 PRO A C 1
ATOM 608 O O . PRO A 1 80 ? -2.672 -3.838 16.628 1.00 91.69 80 PRO A O 1
ATOM 611 N N . GLU A 1 81 ? -0.449 -3.558 16.810 1.00 94.56 81 GLU A N 1
ATOM 612 C CA . GLU A 1 81 ? -0.293 -4.343 18.048 1.00 94.56 81 GLU A CA 1
ATOM 613 C C . GLU A 1 81 ? -0.765 -3.583 19.298 1.00 94.56 81 GLU A C 1
ATOM 615 O O . GLU A 1 81 ? -1.183 -4.187 20.284 1.00 94.56 81 GLU A O 1
ATOM 620 N N . ALA A 1 82 ? -0.736 -2.249 19.250 1.00 95.06 82 ALA A N 1
ATOM 621 C CA . ALA A 1 82 ? -1.160 -1.374 20.334 1.00 95.06 82 ALA A CA 1
ATOM 622 C C . ALA A 1 82 ? -1.999 -0.210 19.797 1.00 95.06 82 ALA A C 1
ATOM 624 O O . ALA A 1 82 ? -1.785 0.275 18.685 1.00 95.06 82 ALA A O 1
ATOM 625 N N . LEU A 1 83 ? -2.951 0.248 20.611 1.00 95.75 83 LEU A N 1
ATOM 626 C CA . LEU A 1 83 ? -3.860 1.344 20.289 1.00 95.75 83 LEU A CA 1
ATOM 627 C C . LEU A 1 83 ? -3.885 2.347 21.438 1.00 95.75 83 LEU A C 1
ATOM 629 O O . LEU A 1 83 ? -3.962 1.956 22.604 1.00 95.75 83 LEU A O 1
ATOM 633 N N . THR A 1 84 ? -3.884 3.636 21.106 1.00 98.06 84 THR A N 1
ATOM 634 C CA . THR A 1 84 ? -4.235 4.688 22.067 1.00 98.06 84 THR A CA 1
ATOM 635 C C . THR A 1 84 ? -5.726 4.630 22.399 1.00 98.06 84 THR A C 1
ATOM 637 O O . THR A 1 84 ? -6.520 4.079 21.633 1.00 98.06 84 THR A O 1
ATOM 640 N N . GLU A 1 85 ? -6.129 5.251 23.509 1.00 98.00 85 GLU A N 1
ATOM 641 C CA . GLU A 1 85 ? -7.537 5.299 23.929 1.00 98.00 85 GLU A CA 1
ATOM 642 C C . GLU A 1 85 ? -8.446 5.855 22.821 1.00 98.00 85 GLU A C 1
ATOM 644 O O . GLU A 1 85 ? -9.439 5.238 22.440 1.00 98.00 85 GLU A O 1
ATOM 649 N N . LYS A 1 86 ? -8.029 6.959 22.188 1.00 97.62 86 LYS A N 1
ATOM 650 C CA . LYS A 1 86 ? -8.747 7.551 21.053 1.00 97.62 86 LYS A CA 1
ATOM 651 C C . LYS A 1 86 ? -8.841 6.603 19.852 1.00 97.62 86 LYS A C 1
ATOM 653 O O . LYS A 1 86 ? -9.891 6.513 19.225 1.00 97.62 86 LYS A O 1
ATOM 658 N N . GLN A 1 87 ? -7.760 5.902 19.501 1.00 96.56 87 GLN A N 1
ATOM 659 C CA . GLN A 1 87 ? -7.775 4.955 18.376 1.00 96.56 87 GLN A CA 1
ATOM 660 C C . GLN A 1 87 ? -8.701 3.765 18.651 1.00 96.56 87 GLN A C 1
ATOM 662 O O . GLN A 1 87 ? -9.412 3.325 17.750 1.00 96.56 87 GLN A O 1
ATOM 667 N N . ARG A 1 88 ? -8.719 3.268 19.893 1.00 96.81 88 ARG A N 1
ATOM 668 C CA . ARG A 1 88 ? -9.623 2.198 20.326 1.00 96.81 88 ARG A CA 1
ATOM 669 C C . ARG A 1 88 ? -11.083 2.623 20.210 1.00 96.81 88 ARG A C 1
ATOM 671 O O . ARG A 1 88 ? -11.866 1.871 19.642 1.00 96.81 88 ARG A O 1
ATOM 678 N N . GLN A 1 89 ? -11.428 3.816 20.693 1.00 97.50 89 GLN A N 1
ATOM 679 C CA . GLN A 1 89 ? -12.789 4.356 20.594 1.00 97.50 89 GLN A CA 1
ATOM 680 C C . GLN A 1 89 ? -13.255 4.435 19.134 1.00 97.50 89 GLN A C 1
ATOM 682 O O . GLN A 1 89 ? -14.295 3.880 18.795 1.00 97.50 89 GLN A O 1
ATOM 687 N N . LEU A 1 90 ? -12.430 5.001 18.246 1.00 96.19 90 LEU A N 1
ATOM 688 C CA . LEU A 1 90 ? -12.740 5.096 16.813 1.00 96.19 90 LEU A CA 1
ATOM 689 C C . LEU A 1 90 ? -12.928 3.724 16.149 1.00 96.19 90 LEU A C 1
ATOM 691 O O . LEU A 1 90 ? -13.827 3.544 15.331 1.00 96.19 90 LEU A O 1
ATOM 695 N N . LEU A 1 91 ? -12.089 2.743 16.491 1.00 94.31 91 LEU A N 1
ATOM 696 C CA . LEU A 1 91 ? -12.223 1.388 15.956 1.00 94.31 91 LEU A CA 1
ATOM 697 C C . LEU A 1 91 ? -13.449 0.659 16.518 1.00 94.31 91 LEU A C 1
ATOM 699 O O . LEU A 1 91 ? -14.035 -0.148 15.803 1.00 94.31 91 LEU A O 1
ATOM 703 N N . GLN A 1 92 ? -13.862 0.954 17.752 1.00 94.06 92 GLN A N 1
ATOM 704 C CA . GLN A 1 92 ? -15.080 0.398 18.339 1.00 94.06 92 GLN A CA 1
ATOM 705 C C . GLN A 1 92 ? -16.336 0.981 17.685 1.00 94.06 92 GLN A C 1
ATOM 707 O O . GLN A 1 92 ? -17.254 0.234 17.355 1.00 94.06 92 GLN A O 1
ATOM 712 N N . GLU A 1 93 ? -16.370 2.295 17.454 1.00 95.25 93 GLU A N 1
ATOM 713 C CA . GLU A 1 93 ? -17.447 2.950 16.702 1.00 95.25 93 GLU A CA 1
ATOM 714 C C . GLU A 1 93 ? -17.549 2.382 15.286 1.00 95.25 93 GLU A C 1
ATOM 716 O O . GLU A 1 93 ? -18.634 2.003 14.840 1.00 95.25 93 GLU A O 1
ATOM 721 N N . LEU A 1 94 ? -16.403 2.233 14.611 1.00 92.94 94 LEU A N 1
ATOM 722 C CA . LEU A 1 94 ? -16.344 1.581 13.311 1.00 92.94 94 LEU A CA 1
ATOM 723 C C . LEU A 1 94 ? -16.889 0.150 13.390 1.00 92.94 94 LEU A C 1
ATOM 725 O O . LEU A 1 94 ? -17.772 -0.192 12.609 1.00 92.94 94 LEU A O 1
ATOM 729 N N . ALA A 1 95 ? -16.426 -0.665 14.340 1.00 91.12 95 ALA A N 1
ATOM 730 C CA . ALA A 1 95 ? -16.877 -2.046 14.511 1.00 91.12 95 ALA A CA 1
ATOM 731 C C . ALA A 1 95 ? -18.389 -2.150 14.750 1.00 91.12 95 ALA A C 1
ATOM 733 O O . ALA A 1 95 ? -19.019 -3.041 14.195 1.00 91.12 95 ALA A O 1
ATOM 734 N N . ASN A 1 96 ? -18.975 -1.229 15.517 1.00 91.44 96 ASN A N 1
ATOM 735 C CA . ASN A 1 96 ? -20.416 -1.193 15.768 1.00 91.44 96 ASN A CA 1
ATOM 736 C C . ASN A 1 96 ? -21.217 -0.775 14.521 1.00 91.44 96 ASN A C 1
ATOM 738 O O . ASN A 1 96 ? -22.359 -1.198 14.358 1.00 91.44 96 ASN A O 1
ATOM 742 N N . SER A 1 97 ? -20.640 0.069 13.657 1.00 92.12 97 SER A N 1
ATOM 743 C CA . SER A 1 97 ? -21.269 0.478 12.392 1.00 92.12 97 SER A CA 1
ATOM 744 C C . SER A 1 97 ? -21.150 -0.572 11.283 1.00 92.12 97 SER A C 1
ATOM 746 O O . SER A 1 97 ? -21.976 -0.614 10.370 1.00 92.12 97 SER A O 1
ATOM 748 N N . LEU A 1 98 ? -20.120 -1.417 11.346 1.00 85.19 98 LEU A N 1
ATOM 749 C CA . LEU A 1 98 ? -19.915 -2.517 10.415 1.00 85.19 98 LEU A CA 1
ATOM 750 C C . LEU A 1 98 ? -20.785 -3.716 10.830 1.00 85.19 98 LEU A C 1
ATOM 752 O O . LEU A 1 98 ? -20.892 -4.059 12.002 1.00 85.19 98 LEU A O 1
ATOM 7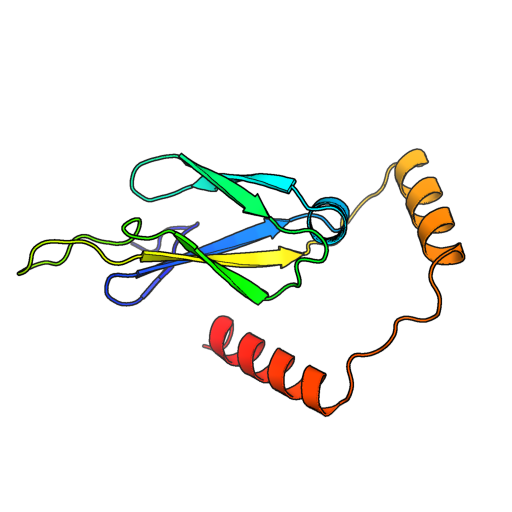56 N N . GLY A 1 99 ? -21.406 -4.383 9.856 1.00 78.12 99 GLY A N 1
ATOM 757 C CA . GLY A 1 99 ? -22.065 -5.671 10.094 1.00 78.12 99 GLY A CA 1
ATOM 758 C C . GLY A 1 99 ? -21.056 -6.800 10.374 1.00 78.12 99 GLY A C 1
ATOM 759 O O . GLY A 1 99 ? -19.843 -6.566 10.360 1.00 78.12 99 GLY A O 1
ATOM 760 N N . PRO A 1 100 ? -21.520 -8.052 10.572 1.00 75.00 100 PRO A N 1
ATOM 761 C CA . PRO A 1 100 ? -20.621 -9.201 10.647 1.00 75.00 100 PRO A CA 1
ATOM 762 C C . PRO A 1 100 ? -19.718 -9.236 9.411 1.00 75.00 100 PRO A C 1
ATOM 764 O O . PRO A 1 100 ? -20.157 -8.916 8.304 1.00 75.00 100 PRO A O 1
ATOM 767 N N . ALA A 1 101 ? -18.451 -9.614 9.600 1.00 67.00 101 ALA A N 1
ATOM 768 C CA . ALA A 1 101 ? -17.503 -9.702 8.499 1.00 67.00 101 ALA A CA 1
ATOM 769 C C . ALA A 1 101 ? -18.090 -10.595 7.396 1.00 67.00 101 ALA A C 1
ATOM 771 O O . ALA A 1 101 ? -18.271 -11.798 7.588 1.00 67.00 101 ALA A O 1
ATOM 772 N N . ASN A 1 102 ? -18.403 -9.998 6.243 1.00 63.66 102 ASN A N 1
ATOM 773 C CA . ASN A 1 102 ? -18.839 -10.740 5.070 1.00 63.66 102 ASN A CA 1
ATOM 774 C C . ASN A 1 102 ? -17.655 -11.586 4.606 1.00 63.66 102 ASN A C 1
ATOM 776 O O . ASN A 1 102 ? -16.775 -11.099 3.893 1.00 63.66 102 ASN A O 1
ATOM 780 N N . ALA A 1 103 ? -17.605 -12.842 5.050 1.00 57.09 103 ALA A N 1
ATOM 781 C CA . ALA A 1 103 ? -16.597 -13.776 4.592 1.00 57.09 103 ALA A CA 1
ATOM 782 C C . ALA A 1 103 ? -16.667 -13.826 3.056 1.00 57.09 103 ALA A C 1
ATOM 784 O O . ALA A 1 103 ? -17.757 -14.003 2.494 1.00 57.09 103 ALA A O 1
ATOM 785 N N . PRO A 1 104 ? -15.541 -13.639 2.342 1.00 58.97 104 PRO A N 1
ATOM 786 C CA . PRO A 1 104 ? -15.535 -13.836 0.903 1.00 58.97 104 PRO A CA 1
ATOM 787 C C . PRO A 1 104 ? -16.053 -15.244 0.618 1.00 58.97 104 PRO A C 1
ATOM 789 O O . PRO A 1 104 ? -15.745 -16.185 1.351 1.00 58.97 104 PRO A O 1
ATOM 792 N N . SER A 1 105 ? -16.852 -15.394 -0.442 1.00 58.75 105 SER A N 1
ATOM 793 C CA . SER A 1 105 ? -17.411 -16.703 -0.786 1.00 58.75 105 SER A CA 1
ATOM 794 C C . SER A 1 105 ? -16.302 -17.771 -0.827 1.00 58.75 105 SER A C 1
ATOM 796 O O . SER A 1 105 ? -15.178 -17.456 -1.234 1.00 58.75 105 SER A O 1
ATOM 798 N N . PRO A 1 106 ? -16.578 -19.036 -0.459 1.00 64.75 106 PRO A N 1
ATOM 799 C CA . PRO A 1 106 ? -15.550 -20.081 -0.350 1.00 64.75 106 PRO A CA 1
ATOM 800 C C . PRO A 1 106 ? -14.641 -20.202 -1.588 1.00 64.75 106 PRO A C 1
ATOM 802 O O . PRO A 1 106 ? -13.437 -20.427 -1.472 1.00 64.75 106 PRO A O 1
ATOM 805 N N . LYS A 1 107 ? -15.190 -19.957 -2.789 1.00 66.75 107 LYS A N 1
ATOM 806 C CA . LYS A 1 107 ? -14.434 -19.879 -4.053 1.00 66.75 107 LYS A CA 1
ATOM 807 C C . LYS A 1 107 ? -13.435 -18.715 -4.096 1.00 66.75 107 LYS A C 1
ATOM 809 O O . LYS A 1 107 ? -12.304 -18.904 -4.537 1.00 66.75 107 LYS A O 1
ATOM 814 N N . LYS A 1 108 ? -13.842 -17.519 -3.658 1.00 64.62 108 LYS A N 1
ATOM 815 C CA . LYS A 1 108 ? -12.974 -16.332 -3.602 1.00 64.62 108 LYS A CA 1
ATOM 816 C C . LYS A 1 108 ? -11.879 -16.490 -2.546 1.00 64.62 108 LYS A C 1
ATOM 818 O O . LYS A 1 108 ? -10.756 -16.060 -2.790 1.00 64.62 108 LYS A O 1
ATOM 823 N N . TRP A 1 109 ? -12.179 -17.147 -1.424 1.00 65.00 109 TRP A N 1
ATOM 824 C CA . TRP A 1 109 ? -11.197 -17.435 -0.375 1.00 65.00 109 TRP A CA 1
ATOM 825 C C . TRP A 1 109 ? -10.120 -18.421 -0.835 1.00 65.00 109 TRP A C 1
ATOM 827 O O . TRP A 1 109 ? -8.938 -18.167 -0.636 1.00 65.00 109 TRP A O 1
ATOM 837 N N . LYS A 1 110 ? -10.501 -19.493 -1.543 1.00 70.31 110 LYS A N 1
ATOM 838 C CA . LYS A 1 110 ? -9.537 -20.450 -2.107 1.00 70.31 110 LYS A CA 1
ATOM 839 C C . LYS A 1 110 ? -8.561 -19.776 -3.082 1.00 70.31 110 LYS A C 1
ATOM 841 O O . LYS A 1 110 ? -7.355 -19.901 -2.920 1.00 70.31 110 LYS A O 1
ATOM 846 N N . GLY A 1 111 ? -9.069 -18.958 -4.008 1.00 73.81 111 GLY A N 1
ATOM 847 C CA . GLY A 1 111 ? -8.219 -18.195 -4.933 1.00 73.81 111 GLY A CA 1
ATOM 848 C C . GLY A 1 111 ? -7.400 -17.073 -4.274 1.00 73.81 111 GLY A C 1
ATOM 849 O O . GLY A 1 111 ? -6.421 -16.604 -4.855 1.00 73.81 111 GLY A O 1
ATOM 850 N N . LEU A 1 112 ? -7.783 -16.609 -3.080 1.00 69.00 112 LEU A N 1
ATOM 851 C CA . LEU A 1 112 ? -6.942 -15.751 -2.241 1.00 69.00 112 LEU A CA 1
ATOM 852 C C . LEU A 1 112 ? -5.803 -16.590 -1.647 1.00 69.00 112 LEU A C 1
ATOM 854 O O . LEU A 1 112 ? -4.642 -16.259 -1.864 1.00 69.00 112 LEU A O 1
ATOM 858 N N . LEU A 1 113 ? -6.111 -17.704 -0.978 1.00 74.62 113 LEU A N 1
ATOM 859 C CA . LEU A 1 113 ? -5.125 -18.569 -0.321 1.00 74.62 113 LEU A CA 1
ATOM 860 C C . LEU A 1 113 ? -4.091 -19.158 -1.287 1.00 74.62 113 LEU A C 1
ATOM 862 O O . LEU A 1 113 ? -2.910 -19.202 -0.950 1.00 74.62 113 LEU A O 1
ATOM 866 N N . ASP A 1 114 ? -4.507 -19.555 -2.490 1.00 74.31 114 ASP A N 1
ATOM 867 C CA . ASP A 1 114 ? -3.598 -20.075 -3.518 1.00 74.31 114 ASP A CA 1
ATOM 868 C C . ASP A 1 114 ? -2.565 -19.009 -3.929 1.00 74.31 114 ASP A C 1
ATOM 870 O O . ASP A 1 114 ? -1.375 -19.295 -4.054 1.00 74.31 114 ASP A O 1
ATOM 874 N N . ARG A 1 115 ? -2.988 -17.741 -4.040 1.00 67.00 115 ARG A N 1
ATOM 875 C CA . ARG A 1 115 ? -2.074 -16.616 -4.297 1.00 67.00 115 ARG A CA 1
ATOM 876 C C . ARG A 1 115 ? -1.137 -16.359 -3.121 1.00 67.00 115 ARG A C 1
ATOM 878 O O . ARG A 1 115 ? 0.050 -16.144 -3.340 1.00 67.00 115 ARG A O 1
ATOM 885 N N . PHE A 1 116 ? -1.634 -16.431 -1.885 1.00 67.94 116 PHE A N 1
ATOM 886 C CA . PHE A 1 116 ? -0.786 -16.306 -0.696 1.00 67.94 116 PHE A CA 1
ATOM 887 C C . PHE A 1 116 ? 0.267 -17.417 -0.618 1.00 67.94 116 PHE A C 1
ATOM 889 O O . PHE A 1 116 ? 1.433 -17.125 -0.367 1.00 67.94 116 PHE A O 1
ATOM 896 N N . ARG A 1 117 ? -0.100 -18.671 -0.902 1.00 70.62 117 ARG A N 1
ATOM 897 C CA . ARG A 1 117 ? 0.856 -19.787 -0.944 1.00 70.62 117 ARG A CA 1
ATOM 898 C C . ARG A 1 117 ? 1.920 -19.614 -2.020 1.00 70.62 117 ARG A C 1
ATOM 900 O O . ARG A 1 117 ? 3.061 -19.959 -1.763 1.00 70.62 117 ARG A O 1
ATOM 907 N N . ASN A 1 118 ? 1.589 -19.043 -3.173 1.00 63.78 118 ASN A N 1
ATOM 908 C CA . ASN A 1 118 ? 2.580 -18.813 -4.229 1.00 63.78 118 ASN A CA 1
ATOM 909 C C . ASN A 1 118 ? 3.535 -17.643 -3.923 1.00 63.78 118 ASN A C 1
ATOM 911 O O . ASN A 1 118 ? 4.635 -17.604 -4.456 1.00 63.78 118 ASN A O 1
ATOM 915 N N . VAL A 1 119 ? 3.130 -16.688 -3.075 1.00 58.25 119 VAL A N 1
ATOM 916 C CA . VAL A 1 119 ? 3.940 -15.504 -2.706 1.00 58.25 119 VAL A CA 1
ATOM 917 C C . VAL A 1 119 ? 4.769 -15.722 -1.425 1.00 58.25 119 VAL A C 1
ATOM 919 O O . VAL A 1 119 ? 5.729 -14.988 -1.171 1.00 58.25 119 VAL A O 1
ATOM 922 N N . TYR A 1 120 ? 4.394 -16.698 -0.593 1.00 57.28 120 TYR A N 1
ATOM 923 C CA . TYR A 1 120 ? 5.034 -16.988 0.701 1.00 57.28 120 TYR A CA 1
ATOM 924 C C . TYR A 1 120 ? 5.492 -18.449 0.867 1.00 57.28 120 TYR A C 1
ATOM 926 O O . TYR A 1 120 ? 6.074 -18.779 1.897 1.00 57.28 120 TYR A O 1
ATOM 934 N N . GLY A 1 121 ? 5.222 -19.326 -0.100 1.00 48.72 121 GLY A N 1
ATOM 935 C CA . GLY A 1 121 ? 5.703 -20.705 -0.113 1.00 48.72 121 GLY A CA 1
ATOM 936 C C . GLY A 1 121 ? 7.159 -20.778 -0.562 1.00 48.72 121 GLY A C 1
ATOM 937 O O . GLY A 1 121 ? 7.518 -20.162 -1.564 1.00 48.72 121 GLY A O 1
ATOM 938 N N . ALA A 1 122 ? 7.957 -21.502 0.227 1.00 44.16 122 ALA A N 1
ATOM 939 C CA . ALA A 1 122 ? 9.319 -21.935 -0.076 1.00 44.16 122 ALA A CA 1
ATOM 940 C C . ALA A 1 122 ? 9.416 -22.723 -1.391 1.00 44.16 122 ALA A C 1
ATOM 942 O O . ALA A 1 122 ? 8.435 -23.432 -1.721 1.00 44.16 122 ALA A O 1
#